Protein AF-A0AAW5VDU6-F1 (afdb_monomer)

Mean predicted aligned error: 5.44 Å

Nearest PDB structures (foldseek):
  7s5y-assembly1_E  TM=1.761E-01  e=1.957E+00  Homo sapiens

pLDDT: mean 89.34, std 12.65, range [35.91, 98.19]

Structure (mmCIF, N/CA/C/O backbone):
data_AF-A0AAW5VDU6-F1
#
_entry.id   AF-A0AAW5VDU6-F1
#
loop_
_atom_site.group_PDB
_atom_site.id
_atom_site.type_symbol
_atom_site.label_atom_id
_atom_site.label_alt_id
_atom_site.label_comp_id
_atom_site.label_asym_id
_atom_site.label_entity_id
_atom_site.label_seq_id
_atom_site.pdbx_PDB_ins_code
_atom_site.Cartn_x
_atom_site.Cartn_y
_atom_site.Cartn_z
_atom_site.occupancy
_atom_site.B_iso_or_equiv
_atom_site.auth_seq_id
_atom_site.auth_comp_id
_atom_site.auth_asym_id
_atom_site.auth_atom_id
_atom_site.pdbx_PDB_model_num
ATOM 1 N N . MET A 1 1 ? 3.571 6.565 -37.825 1.00 37.62 1 MET A N 1
ATOM 2 C CA . MET A 1 1 ? 4.053 7.429 -36.728 1.00 37.62 1 MET A CA 1
ATOM 3 C C . MET A 1 1 ? 4.664 6.517 -35.673 1.00 37.62 1 MET A C 1
ATOM 5 O O . MET A 1 1 ? 3.934 5.788 -35.022 1.00 37.62 1 MET A O 1
ATOM 9 N N . ASN A 1 2 ? 5.994 6.429 -35.622 1.00 35.91 2 ASN A N 1
ATOM 10 C CA . ASN A 1 2 ? 6.711 5.529 -34.711 1.00 35.91 2 ASN A CA 1
ATOM 11 C C . ASN A 1 2 ? 6.828 6.218 -33.340 1.00 35.91 2 ASN A C 1
ATOM 13 O O . ASN A 1 2 ? 7.706 7.056 -33.160 1.00 35.91 2 ASN A O 1
ATOM 17 N N . LEU A 1 3 ? 5.918 5.901 -32.414 1.00 44.50 3 LEU A N 1
ATOM 18 C CA . LEU A 1 3 ? 5.839 6.497 -31.067 1.00 44.50 3 LEU A CA 1
ATOM 19 C C . LEU A 1 3 ? 6.842 5.909 -30.059 1.00 44.50 3 LEU A C 1
ATOM 21 O O . LEU A 1 3 ? 6.933 6.382 -28.934 1.00 44.50 3 LEU A O 1
ATOM 25 N N . PHE A 1 4 ? 7.648 4.924 -30.457 1.00 54.50 4 PHE A N 1
ATOM 26 C CA . PHE A 1 4 ? 8.632 4.287 -29.581 1.00 54.50 4 PHE A CA 1
ATOM 27 C C . PHE A 1 4 ? 10.053 4.702 -29.968 1.00 54.50 4 PHE A C 1
ATOM 29 O O . PHE A 1 4 ? 10.790 3.949 -30.602 1.00 54.50 4 PHE A O 1
ATOM 36 N N . LYS A 1 5 ? 10.446 5.930 -29.616 1.00 44.53 5 LYS A N 1
ATOM 37 C CA . LYS A 1 5 ? 11.846 6.378 -29.703 1.00 44.53 5 LYS A CA 1
ATOM 38 C C . LYS A 1 5 ? 12.232 7.294 -28.541 1.00 44.53 5 LYS A C 1
ATOM 40 O O . LYS A 1 5 ? 12.400 8.493 -28.717 1.00 44.53 5 LYS A O 1
ATOM 45 N N . LYS A 1 6 ? 12.460 6.681 -27.383 1.00 40.75 6 LYS A N 1
ATOM 46 C CA . LYS A 1 6 ? 13.716 6.703 -26.610 1.00 40.75 6 LYS A CA 1
ATOM 47 C C . LYS A 1 6 ? 13.394 6.140 -25.233 1.00 40.75 6 LYS A C 1
ATOM 49 O O . LYS A 1 6 ? 12.491 6.617 -24.565 1.00 40.75 6 LYS A O 1
ATOM 54 N N . LYS A 1 7 ? 14.143 5.120 -24.822 1.00 50.06 7 LYS A N 1
ATOM 55 C CA . LYS A 1 7 ? 14.230 4.713 -23.422 1.00 50.06 7 LYS A CA 1
ATOM 56 C C . LYS A 1 7 ? 14.788 5.932 -22.689 1.00 50.06 7 LYS A C 1
ATOM 58 O O . LYS A 1 7 ? 15.972 6.227 -22.855 1.00 50.06 7 LYS A O 1
ATOM 63 N N . GLU A 1 8 ? 13.934 6.727 -22.050 1.00 50.59 8 GLU A N 1
ATOM 64 C CA . GLU A 1 8 ? 14.399 7.922 -21.360 1.00 50.59 8 GLU A CA 1
ATOM 65 C C . GLU A 1 8 ? 15.227 7.466 -20.156 1.00 50.59 8 GLU A C 1
ATOM 67 O O . GLU A 1 8 ? 14.708 6.746 -19.303 1.00 50.59 8 GLU A O 1
ATOM 72 N N . PRO A 1 9 ? 16.506 7.862 -20.046 1.00 55.97 9 PRO A N 1
ATOM 73 C CA . PRO A 1 9 ? 17.312 7.616 -18.848 1.00 55.97 9 PRO A CA 1
ATOM 74 C C . PRO A 1 9 ? 16.725 8.244 -17.561 1.00 55.97 9 PRO A C 1
ATOM 76 O O . PRO A 1 9 ? 17.310 8.099 -16.492 1.00 55.97 9 PRO A O 1
ATOM 79 N N . ASP A 1 10 ? 15.572 8.911 -17.654 1.00 76.44 10 ASP A N 1
ATOM 80 C CA . ASP A 1 10 ? 14.902 9.660 -16.598 1.00 76.44 10 ASP A CA 1
ATOM 81 C C . ASP A 1 10 ? 13.962 8.803 -15.725 1.00 76.44 10 ASP A C 1
ATOM 83 O O . ASP A 1 10 ? 13.990 8.932 -14.505 1.00 76.44 10 ASP A O 1
ATOM 87 N N . GLU A 1 11 ? 13.198 7.852 -16.279 1.00 83.81 11 GLU A N 1
ATOM 88 C CA . GLU A 1 11 ? 12.205 7.094 -15.485 1.00 83.81 11 GLU A CA 1
ATOM 89 C C . GLU A 1 11 ? 12.845 6.171 -14.443 1.00 83.81 11 GLU A C 1
ATOM 91 O O . GLU A 1 11 ? 12.429 6.141 -13.284 1.00 83.81 11 GLU A O 1
ATOM 96 N N . LEU A 1 12 ? 13.924 5.473 -14.811 1.00 86.06 12 LEU A N 1
ATOM 97 C CA . LEU A 1 12 ? 14.681 4.665 -13.853 1.00 86.06 12 LEU A CA 1
ATOM 98 C C . LEU A 1 12 ? 15.305 5.542 -12.756 1.00 86.06 12 LEU A C 1
ATOM 100 O O . LEU A 1 12 ? 15.352 5.137 -11.594 1.00 86.06 12 LEU A O 1
ATOM 104 N N . ALA A 1 13 ? 15.763 6.749 -13.102 1.00 88.25 13 ALA A N 1
ATOM 105 C CA . ALA A 1 13 ? 16.331 7.688 -12.142 1.00 88.25 13 ALA A CA 1
ATOM 106 C C . ALA A 1 13 ? 15.257 8.248 -11.193 1.00 88.25 13 ALA A C 1
ATOM 108 O O . ALA A 1 13 ? 15.485 8.296 -9.982 1.00 88.25 13 ALA A O 1
ATOM 109 N N . LYS A 1 14 ? 14.077 8.617 -11.710 1.00 89.94 14 LYS A N 1
ATOM 110 C CA . LYS A 1 14 ? 12.906 9.021 -10.914 1.00 89.94 14 LYS A CA 1
ATOM 111 C C . LYS A 1 14 ? 12.475 7.909 -9.967 1.00 89.94 14 LYS A C 1
ATOM 113 O O . LYS A 1 14 ? 12.350 8.151 -8.770 1.00 89.94 14 LYS A O 1
ATOM 118 N N . TYR A 1 15 ? 12.338 6.684 -10.473 1.00 92.00 15 TYR A N 1
ATOM 119 C CA . TYR A 1 15 ? 11.987 5.532 -9.649 1.00 92.00 15 TYR A CA 1
ATOM 120 C C . TYR A 1 15 ? 13.051 5.236 -8.588 1.00 92.00 15 TYR A C 1
ATOM 122 O O . TYR A 1 15 ? 12.728 5.005 -7.430 1.00 92.00 15 TYR A O 1
ATOM 130 N N . SER A 1 16 ? 14.336 5.341 -8.932 1.00 91.12 16 SER A N 1
ATOM 131 C CA . SER A 1 16 ? 15.421 5.163 -7.956 1.00 91.12 16 SER A CA 1
ATOM 132 C C . SER A 1 16 ? 15.380 6.208 -6.837 1.00 91.12 16 SER A C 1
ATOM 134 O O . SER A 1 16 ? 15.684 5.887 -5.691 1.00 91.12 16 SER A O 1
ATOM 136 N N . LYS A 1 17 ? 15.001 7.459 -7.138 1.00 92.94 17 LYS A N 1
ATOM 137 C CA . LYS A 1 17 ? 14.768 8.485 -6.106 1.00 92.94 17 LYS A CA 1
ATOM 138 C C . LYS A 1 17 ? 13.548 8.140 -5.252 1.00 92.94 17 LYS A C 1
ATOM 140 O O . LYS A 1 17 ? 13.610 8.274 -4.036 1.00 92.94 17 LYS A O 1
ATOM 145 N N . TRP A 1 18 ? 12.479 7.658 -5.879 1.00 94.56 18 TRP A N 1
ATOM 146 C CA . TRP A 1 18 ? 11.262 7.242 -5.191 1.00 94.56 18 TRP A CA 1
ATOM 147 C C . TRP A 1 18 ? 11.487 6.087 -4.216 1.00 94.56 18 TRP A C 1
ATOM 149 O O . TRP A 1 18 ? 11.002 6.150 -3.091 1.00 94.56 18 TRP A O 1
ATOM 159 N N . ILE A 1 19 ? 12.283 5.079 -4.593 1.00 93.94 19 ILE A N 1
ATOM 160 C CA . ILE A 1 19 ? 12.652 3.975 -3.693 1.00 93.94 19 ILE A CA 1
ATOM 161 C C . ILE A 1 19 ? 13.268 4.517 -2.400 1.00 93.94 19 ILE A C 1
ATOM 163 O O . ILE A 1 19 ? 12.884 4.070 -1.327 1.00 93.94 19 ILE A O 1
ATOM 167 N N . LYS A 1 20 ? 14.168 5.505 -2.483 1.00 93.12 20 LYS A N 1
ATOM 168 C CA . LYS A 1 20 ? 14.804 6.098 -1.293 1.00 93.12 20 LYS A CA 1
ATOM 169 C C . LYS A 1 20 ? 13.785 6.774 -0.374 1.00 93.12 20 LYS A C 1
ATOM 171 O O . LYS A 1 20 ? 13.842 6.599 0.835 1.00 93.12 20 LYS A O 1
ATOM 176 N N . ILE A 1 21 ? 12.819 7.492 -0.950 1.00 92.69 21 ILE A N 1
ATOM 177 C CA . ILE A 1 21 ? 11.711 8.095 -0.191 1.00 92.69 21 ILE A CA 1
ATOM 178 C C . ILE A 1 21 ? 10.857 6.995 0.458 1.00 92.69 21 ILE A C 1
ATOM 180 O O . ILE A 1 21 ? 10.519 7.076 1.637 1.00 92.69 21 ILE A O 1
ATOM 184 N N . CYS A 1 22 ? 10.551 5.929 -0.286 1.00 93.62 22 CYS A N 1
ATOM 185 C CA . CYS A 1 22 ? 9.803 4.789 0.236 1.00 93.62 22 CYS A CA 1
ATOM 186 C C . CYS A 1 22 ? 10.538 4.099 1.385 1.00 93.62 22 CYS A C 1
ATOM 188 O O . CYS A 1 22 ? 9.892 3.714 2.349 1.00 93.62 22 CYS A O 1
ATOM 190 N N . GLU A 1 23 ? 11.860 3.939 1.320 1.00 91.44 23 GLU A N 1
ATOM 191 C CA . GLU A 1 23 ? 12.646 3.353 2.412 1.00 91.44 23 GLU A CA 1
ATOM 192 C C . GLU A 1 23 ? 12.454 4.141 3.713 1.00 91.44 23 GLU A C 1
ATOM 194 O O . GLU A 1 23 ? 12.207 3.544 4.759 1.00 91.44 23 GLU A O 1
ATOM 199 N N . GLU A 1 24 ? 12.467 5.472 3.654 1.00 89.56 24 GLU A N 1
ATOM 200 C CA . GLU A 1 24 ? 12.194 6.317 4.819 1.00 89.56 24 GLU A CA 1
ATOM 201 C C . GLU A 1 24 ? 10.759 6.148 5.342 1.00 89.56 24 GLU A C 1
ATOM 203 O O . GLU A 1 24 ? 10.555 6.056 6.551 1.00 89.56 24 GLU A O 1
ATOM 208 N N . LEU A 1 25 ? 9.758 6.073 4.459 1.00 88.94 25 LEU A N 1
ATOM 209 C CA . LEU A 1 25 ? 8.345 5.904 4.834 1.00 88.94 25 LEU A CA 1
ATOM 210 C C . LEU A 1 25 ? 8.031 4.506 5.387 1.00 88.94 25 LEU A C 1
ATOM 212 O O . LEU A 1 25 ? 7.242 4.360 6.325 1.00 88.94 25 LEU A O 1
ATOM 216 N N . ILE A 1 26 ? 8.650 3.478 4.811 1.00 89.12 26 ILE A N 1
ATOM 217 C CA . ILE A 1 26 ? 8.442 2.073 5.168 1.00 89.12 26 ILE A CA 1
ATOM 218 C C . ILE A 1 26 ? 9.104 1.750 6.508 1.00 89.12 26 ILE A C 1
ATOM 220 O O . ILE A 1 26 ? 8.553 0.964 7.274 1.00 89.12 26 ILE A O 1
ATOM 224 N N . ASN A 1 27 ? 10.240 2.383 6.811 1.00 88.12 27 ASN A N 1
ATOM 225 C CA . ASN A 1 27 ? 10.963 2.184 8.068 1.00 88.12 27 ASN A CA 1
ATOM 226 C C . ASN A 1 27 ? 10.325 2.895 9.273 1.00 88.12 27 ASN A C 1
ATOM 228 O O . ASN A 1 27 ? 10.719 2.629 10.410 1.00 88.12 27 ASN A O 1
ATOM 232 N N . LYS A 1 28 ? 9.352 3.790 9.059 1.00 88.69 28 LYS A N 1
ATOM 233 C CA . LYS A 1 28 ? 8.555 4.360 10.153 1.00 88.69 28 LYS A CA 1
ATOM 234 C C . LYS A 1 28 ? 7.653 3.291 10.764 1.00 88.69 28 LYS A C 1
ATOM 236 O O . LYS A 1 28 ? 7.197 2.374 10.082 1.00 88.69 28 LYS A O 1
ATOM 241 N N . GLU A 1 29 ? 7.378 3.439 12.056 1.00 90.38 29 GLU A N 1
ATOM 242 C CA . GLU A 1 29 ? 6.448 2.565 12.764 1.00 90.38 29 GLU A CA 1
ATOM 243 C C . GLU A 1 29 ? 5.065 2.586 12.099 1.00 90.38 29 GLU A C 1
ATOM 245 O O . GLU A 1 29 ? 4.519 3.6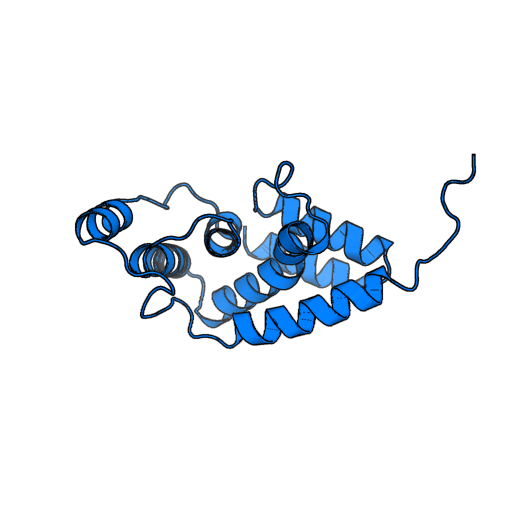51 11.805 1.00 90.38 29 GLU A O 1
ATOM 250 N N . TYR A 1 30 ? 4.517 1.393 11.853 1.00 90.56 30 TYR A N 1
ATOM 251 C CA . TYR A 1 30 ? 3.190 1.212 11.282 1.00 90.56 30 TYR A CA 1
ATOM 252 C C . TYR A 1 30 ? 2.407 0.125 12.045 1.00 90.56 30 TYR A C 1
ATOM 254 O O . TYR A 1 30 ? 2.953 -0.966 12.270 1.00 90.56 30 TYR A O 1
ATOM 262 N N . PRO A 1 31 ? 1.132 0.376 12.395 1.00 92.25 31 PRO A N 1
ATOM 263 C CA . PRO A 1 31 ? 0.441 1.665 12.276 1.00 92.25 31 PRO A CA 1
ATOM 264 C C . PRO A 1 31 ? 1.106 2.737 13.163 1.00 92.25 31 PRO A C 1
ATOM 266 O O . PRO A 1 31 ? 1.752 2.391 14.153 1.00 92.25 31 PRO A O 1
ATOM 269 N N . PRO A 1 32 ? 1.013 4.026 12.798 1.00 90.50 32 PRO A N 1
ATOM 270 C CA . PRO A 1 32 ? 1.673 5.085 13.551 1.00 90.50 32 PRO A CA 1
ATOM 271 C C . PRO A 1 32 ? 1.061 5.220 14.954 1.00 90.50 32 PRO A C 1
ATOM 273 O O . PRO A 1 32 ? -0.153 5.122 15.110 1.00 90.50 32 PRO A O 1
ATOM 276 N N . LEU A 1 33 ? 1.883 5.480 15.978 1.00 89.31 33 LEU A N 1
ATOM 277 C CA . LEU A 1 33 ? 1.399 5.729 17.349 1.00 89.31 33 LEU A CA 1
ATOM 278 C C . LEU A 1 33 ? 0.780 7.123 17.511 1.00 89.31 33 LEU A C 1
ATOM 280 O O . LEU A 1 33 ? -0.106 7.332 18.336 1.00 89.31 33 LEU A O 1
ATOM 284 N N . THR A 1 34 ? 1.251 8.082 16.720 1.00 86.69 34 THR A N 1
ATOM 285 C CA . THR A 1 34 ? 0.759 9.459 16.658 1.00 86.69 34 THR A CA 1
ATOM 286 C C . THR A 1 34 ? 0.700 9.897 15.202 1.00 86.69 34 THR A C 1
ATOM 288 O O . THR A 1 34 ? 1.439 9.381 14.366 1.00 86.69 34 THR A O 1
ATOM 291 N N . SER A 1 35 ? -0.186 10.837 14.877 1.00 82.19 35 SER A N 1
ATOM 292 C CA . SER A 1 35 ? -0.215 11.392 13.521 1.00 82.19 35 SER A CA 1
ATOM 293 C C . SER A 1 35 ? 0.806 12.525 13.369 1.00 82.19 35 SER A C 1
ATOM 295 O O . SER A 1 35 ? 1.182 13.163 14.354 1.00 82.19 35 SER A O 1
ATOM 297 N N . SER A 1 36 ? 1.252 12.770 12.134 1.00 77.88 36 SER A N 1
ATOM 298 C CA . SER A 1 36 ? 2.065 13.937 11.761 1.00 77.88 36 SER A CA 1
ATOM 299 C C . SER A 1 36 ? 1.331 15.257 11.993 1.00 77.88 36 SER A C 1
ATOM 301 O O . SER A 1 36 ? 1.977 16.280 12.222 1.00 77.88 36 SER A O 1
ATOM 303 N N . ILE A 1 37 ? -0.004 15.224 11.967 1.00 82.56 37 ILE A N 1
ATOM 304 C CA . ILE A 1 37 ? -0.882 16.358 12.253 1.00 82.56 37 ILE A CA 1
ATOM 305 C C . ILE A 1 37 ? -1.554 16.198 13.620 1.00 82.56 37 ILE A C 1
ATOM 307 O O . ILE A 1 37 ? -1.930 15.107 14.051 1.00 82.56 37 ILE A O 1
ATOM 311 N N . ASN A 1 38 ? -1.745 17.328 14.301 1.00 87.94 38 ASN A N 1
ATOM 312 C CA . ASN A 1 38 ? -2.550 17.399 15.515 1.00 87.94 38 ASN A CA 1
ATOM 313 C C . ASN A 1 38 ? -4.042 17.419 15.152 1.00 87.94 38 ASN A C 1
ATOM 315 O O . ASN A 1 38 ? -4.529 18.408 14.610 1.00 87.94 38 ASN A O 1
ATOM 319 N N . PHE A 1 39 ? -4.760 16.348 15.492 1.00 91.12 39 PHE A N 1
ATOM 320 C CA . PHE A 1 39 ? -6.210 16.235 15.310 1.00 91.12 39 PHE A CA 1
ATOM 321 C C . PHE A 1 39 ? -6.962 16.636 16.580 1.00 91.12 39 PHE A C 1
ATOM 323 O O . PHE A 1 39 ? -6.518 16.376 17.701 1.00 91.12 39 PHE A O 1
ATOM 330 N N . THR A 1 40 ? -8.133 17.239 16.410 1.00 93.50 40 THR A N 1
ATOM 331 C CA . THR A 1 40 ? -9.062 17.537 17.502 1.00 93.50 40 THR A CA 1
ATOM 332 C C . 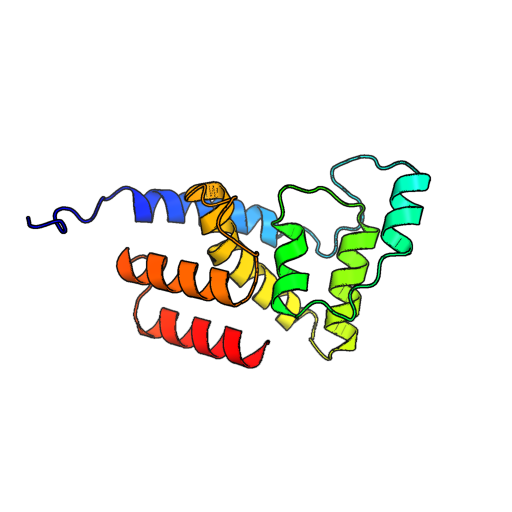THR A 1 40 ? -9.734 16.265 18.029 1.00 93.50 40 THR A C 1
ATOM 334 O O . THR A 1 40 ? -9.869 15.264 17.323 1.00 93.50 40 THR A O 1
ATOM 337 N N . ASN A 1 41 ? -10.250 16.313 19.263 1.00 93.06 41 ASN A N 1
ATOM 338 C CA . ASN A 1 41 ? -10.999 15.188 19.843 1.00 93.06 41 ASN A CA 1
ATOM 339 C C . ASN A 1 41 ? -12.213 14.777 18.991 1.00 93.06 41 ASN A C 1
ATOM 341 O O . ASN A 1 41 ? -12.533 13.595 18.925 1.00 93.06 41 ASN A O 1
ATOM 345 N N . LEU A 1 42 ? -12.866 15.733 18.317 1.00 93.31 42 LEU A N 1
ATOM 346 C CA . LEU A 1 42 ? -14.006 15.458 17.436 1.00 93.31 42 LEU A CA 1
ATOM 347 C C . LEU A 1 42 ? -13.592 14.673 16.182 1.00 93.31 42 LEU A C 1
ATOM 349 O O . LEU A 1 42 ? -14.319 13.781 15.751 1.00 93.31 42 LEU A O 1
ATOM 353 N N . GLU A 1 43 ? -12.426 14.968 15.604 1.00 92.38 43 GLU A N 1
ATOM 354 C CA . GLU A 1 43 ? -11.895 14.240 14.441 1.00 92.38 43 GLU A CA 1
ATOM 355 C C . GLU A 1 43 ? -11.450 12.827 14.816 1.00 92.38 43 GLU A C 1
ATOM 357 O O . GLU A 1 43 ? -11.767 11.871 14.110 1.00 92.38 43 GLU A O 1
ATOM 362 N N . ILE A 1 44 ? -10.797 12.682 15.971 1.00 93.06 44 ILE A N 1
ATOM 363 C CA . ILE A 1 44 ? -10.440 11.378 16.540 1.00 93.06 44 ILE A CA 1
ATOM 364 C C . ILE A 1 44 ? -11.708 10.543 16.782 1.00 93.06 44 ILE A C 1
ATOM 366 O O . ILE A 1 44 ? -11.769 9.369 16.410 1.00 93.06 44 ILE A O 1
ATOM 370 N N . GLU A 1 45 ? -12.754 11.148 17.355 1.00 93.50 45 GLU A N 1
ATOM 371 C CA . GLU A 1 45 ? -14.038 10.479 17.570 1.00 93.50 45 GLU A CA 1
ATOM 372 C C . GLU A 1 45 ? -14.694 10.074 16.240 1.00 93.50 45 GLU A C 1
ATOM 374 O O . GLU A 1 45 ? -15.167 8.942 16.111 1.00 93.50 45 GLU A O 1
ATOM 379 N N . ARG A 1 46 ? -14.687 10.950 15.228 1.00 93.44 46 ARG A N 1
ATOM 380 C CA . ARG A 1 46 ? -15.173 10.634 13.877 1.00 93.44 46 ARG A CA 1
ATOM 381 C C . ARG A 1 46 ? -14.449 9.417 13.297 1.00 93.44 46 ARG A C 1
ATOM 383 O O . ARG A 1 46 ? -15.111 8.455 12.906 1.00 93.44 46 ARG A O 1
ATOM 390 N N . ASP A 1 47 ? -13.118 9.426 13.278 1.00 93.94 47 ASP A N 1
ATOM 391 C CA . ASP A 1 47 ? -12.307 8.342 12.706 1.00 93.94 47 ASP A CA 1
ATOM 392 C C . ASP A 1 47 ? -12.529 7.014 13.462 1.00 93.94 47 ASP A C 1
ATOM 394 O O . ASP A 1 47 ? -12.651 5.932 12.868 1.00 93.94 47 ASP A O 1
ATOM 398 N N . SER A 1 48 ? -12.704 7.082 14.788 1.00 92.25 48 SER A N 1
ATOM 399 C CA . SER A 1 48 ? -13.017 5.917 15.626 1.00 92.25 48 SER A CA 1
ATOM 400 C C . SER A 1 48 ? -14.359 5.250 15.291 1.00 92.25 48 SER A C 1
ATOM 402 O O . SER A 1 48 ? -14.509 4.051 15.533 1.00 92.25 48 SER A O 1
ATOM 404 N N . LYS A 1 49 ? -15.296 5.958 14.646 1.00 94.12 49 LYS A N 1
ATOM 405 C CA . LYS A 1 49 ? -16.618 5.436 14.247 1.00 94.12 49 LYS A CA 1
ATOM 406 C C . LYS A 1 49 ? -16.668 4.856 12.830 1.00 94.12 49 LYS A C 1
ATOM 408 O O . LYS A 1 49 ? -17.640 4.185 12.492 1.00 94.12 49 LYS A O 1
ATOM 413 N N . LEU A 1 50 ? -15.644 5.081 12.004 1.00 93.81 50 LEU A N 1
ATOM 414 C CA . LEU A 1 50 ? -15.607 4.573 10.625 1.00 93.81 50 LEU A CA 1
ATOM 415 C C . LEU A 1 50 ? -15.634 3.038 10.563 1.00 93.81 50 LEU A C 1
ATOM 417 O O . LEU A 1 50 ? -15.152 2.360 11.466 1.00 93.81 50 LEU A O 1
ATOM 421 N N . ASN A 1 51 ? -16.186 2.469 9.498 1.00 93.44 51 ASN A N 1
ATOM 422 C CA . ASN A 1 51 ? -16.263 1.020 9.331 1.00 93.44 51 ASN A CA 1
ATOM 423 C C . ASN A 1 51 ? -15.600 0.607 8.019 1.00 93.44 51 ASN A C 1
ATOM 425 O O . ASN A 1 51 ? -16.051 1.005 6.947 1.00 93.44 51 ASN A O 1
ATOM 429 N N . PHE A 1 52 ? -14.573 -0.235 8.123 1.00 95.19 52 PHE A N 1
ATOM 430 C CA . PHE A 1 52 ? -13.760 -0.670 6.992 1.00 95.19 52 PHE A CA 1
ATOM 431 C C . PHE A 1 52 ? -14.045 -2.102 6.516 1.00 95.19 52 PHE A C 1
ATOM 433 O O . PHE A 1 52 ? -13.415 -2.575 5.574 1.00 95.19 52 PHE A O 1
ATOM 440 N N . SER A 1 53 ? -15.044 -2.777 7.093 1.00 93.69 53 SER A N 1
ATOM 441 C CA . SER A 1 53 ? -15.424 -4.159 6.735 1.00 93.69 53 SER A CA 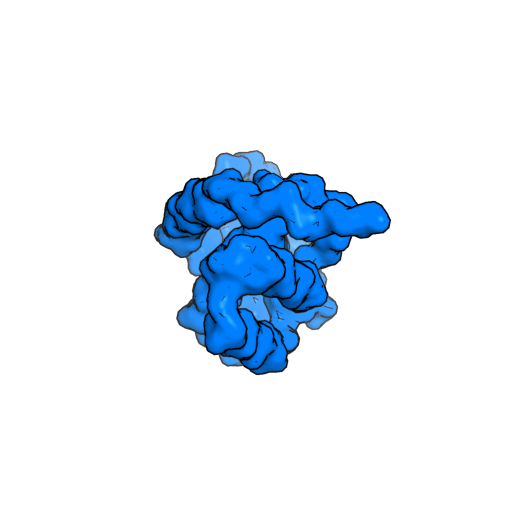1
ATOM 442 C C . SER A 1 53 ? -15.767 -4.364 5.254 1.00 93.69 53 SER A C 1
ATOM 444 O O . SER A 1 53 ? -15.695 -5.482 4.754 1.00 93.69 53 SER A O 1
ATOM 446 N N . LYS A 1 54 ? -16.140 -3.296 4.539 1.00 94.06 54 LYS A N 1
ATOM 447 C CA . LYS A 1 54 ? -16.473 -3.341 3.106 1.00 94.06 54 LYS A CA 1
ATOM 448 C C . LYS A 1 54 ? -15.286 -3.069 2.180 1.00 94.06 54 LYS A C 1
ATOM 450 O O . LYS A 1 54 ? -15.402 -3.343 0.989 1.00 94.06 54 LYS A O 1
ATOM 455 N N . LEU A 1 55 ? -14.188 -2.513 2.691 1.00 94.81 55 LEU A N 1
ATOM 456 C CA . LEU A 1 55 ? -12.996 -2.242 1.887 1.00 94.81 55 LEU A CA 1
ATOM 457 C C . LEU A 1 55 ? -12.255 -3.547 1.613 1.00 94.81 55 LEU A C 1
ATOM 459 O O . LEU A 1 55 ? -12.182 -4.408 2.487 1.00 94.81 55 LEU A O 1
ATOM 463 N N . LYS A 1 56 ? -11.688 -3.705 0.419 1.00 95.75 56 LYS A N 1
ATOM 464 C CA . LYS A 1 56 ? -10.810 -4.839 0.089 1.00 95.75 56 LYS A CA 1
ATOM 465 C C . LYS A 1 56 ? -9.453 -4.698 0.774 1.00 95.75 56 LYS A C 1
ATOM 467 O O . LYS A 1 56 ? -9.083 -3.612 1.211 1.00 95.75 56 LYS A O 1
ATOM 472 N N . ASN A 1 57 ? -8.683 -5.782 0.828 1.00 97.38 57 ASN A N 1
ATOM 473 C CA . ASN A 1 57 ? -7.387 -5.780 1.511 1.00 97.38 57 ASN A CA 1
ATOM 474 C C . ASN A 1 57 ? -6.416 -4.752 0.917 1.00 97.38 57 ASN A C 1
ATOM 476 O O . ASN A 1 57 ? -5.792 -3.995 1.655 1.00 97.38 57 ASN A O 1
ATOM 480 N N . TRP A 1 58 ? -6.339 -4.668 -0.412 1.00 96.62 58 TRP A N 1
ATOM 481 C CA . TRP A 1 58 ? -5.483 -3.685 -1.078 1.00 96.62 58 TRP A CA 1
ATOM 482 C C . TRP A 1 58 ? -5.962 -2.243 -0.907 1.00 96.62 58 TRP A C 1
ATOM 484 O O . TRP A 1 58 ? -5.122 -1.362 -0.786 1.00 96.62 58 TRP A O 1
ATOM 494 N N . GLN A 1 59 ? -7.272 -2.005 -0.798 1.00 95.62 59 GLN A N 1
ATOM 495 C CA . GLN A 1 59 ? -7.793 -0.668 -0.492 1.00 95.62 59 GLN A CA 1
ATOM 496 C C . GLN A 1 59 ? -7.355 -0.229 0.908 1.00 95.62 59 GLN A C 1
ATOM 498 O O . GLN A 1 59 ? -6.779 0.839 1.051 1.00 95.62 59 GLN A O 1
ATOM 503 N N . LEU A 1 60 ? -7.505 -1.102 1.915 1.00 96.25 60 LEU A N 1
ATOM 504 C CA . LEU A 1 60 ? -7.050 -0.833 3.290 1.00 96.25 60 LEU A CA 1
ATOM 505 C C . LEU A 1 60 ? -5.567 -0.463 3.363 1.00 96.25 60 LEU A C 1
ATOM 507 O O . LEU A 1 60 ? -5.185 0.401 4.147 1.00 96.25 60 LEU A O 1
ATOM 511 N N 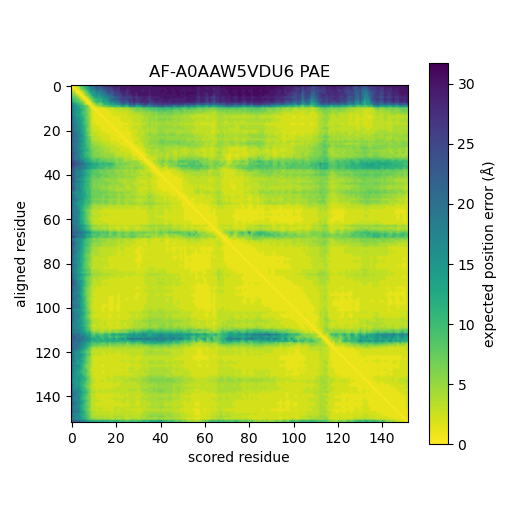. ILE A 1 61 ? -4.731 -1.137 2.572 1.00 96.19 61 ILE A N 1
ATOM 512 C CA . ILE A 1 61 ? -3.298 -0.844 2.504 1.00 96.19 61 ILE A CA 1
ATOM 513 C C . ILE A 1 61 ? -3.041 0.527 1.881 1.00 96.19 61 ILE A C 1
ATOM 515 O O . ILE A 1 61 ? -2.155 1.239 2.344 1.00 96.19 61 ILE A O 1
ATOM 519 N N . CYS A 1 62 ? -3.786 0.904 0.844 1.00 94.62 62 CYS A N 1
ATOM 520 C CA . CYS A 1 62 ? -3.541 2.154 0.135 1.00 94.62 62 CYS A CA 1
ATOM 521 C C . CYS A 1 62 ? -4.134 3.387 0.829 1.00 94.62 62 CYS A C 1
ATOM 523 O O . CYS A 1 62 ? -3.820 4.501 0.421 1.00 94.62 62 CYS A O 1
ATOM 525 N N . GLU A 1 63 ? -4.914 3.222 1.901 1.00 92.94 63 GLU A N 1
ATOM 526 C CA . GLU A 1 63 ? -5.452 4.343 2.685 1.00 92.94 63 GLU A CA 1
ATOM 527 C C . GLU A 1 63 ? -4.370 5.312 3.190 1.00 92.94 63 GLU A C 1
ATOM 529 O O . GLU A 1 63 ? -4.618 6.504 3.327 1.00 92.94 63 GLU A O 1
ATOM 534 N N . GLU A 1 64 ? -3.150 4.836 3.456 1.00 89.00 64 GLU A N 1
ATOM 535 C CA . GLU A 1 64 ? -2.039 5.716 3.858 1.00 89.00 64 GLU A CA 1
ATOM 536 C C . GLU A 1 64 ? -1.365 6.465 2.693 1.00 89.00 64 GLU A C 1
ATOM 538 O O . GLU A 1 64 ? -0.502 7.305 2.932 1.00 89.00 64 GLU A O 1
ATOM 543 N N . ILE A 1 65 ? -1.704 6.123 1.447 1.00 90.56 65 ILE A N 1
ATOM 544 C CA . ILE A 1 65 ? -1.150 6.703 0.210 1.00 90.56 65 ILE A CA 1
ATOM 545 C C . ILE A 1 65 ? -2.079 7.800 -0.332 1.00 90.56 65 ILE A C 1
ATOM 547 O O . ILE A 1 65 ? -1.674 8.603 -1.175 1.00 90.56 65 ILE A O 1
ATOM 551 N N . LEU A 1 66 ? -3.329 7.836 0.139 1.00 86.12 66 LEU A N 1
ATOM 552 C CA . LEU A 1 66 ? -4.275 8.898 -0.172 1.00 86.12 66 LEU A CA 1
ATOM 553 C C . LEU A 1 66 ? -3.727 10.255 0.289 1.00 86.12 66 LEU A C 1
ATOM 555 O O . LEU A 1 66 ? -3.145 10.365 1.366 1.00 86.12 66 LEU A O 1
ATOM 559 N N . ASP A 1 67 ? -4.008 11.315 -0.476 1.00 75.06 67 ASP A N 1
ATOM 560 C CA . ASP A 1 67 ? -3.697 12.710 -0.102 1.00 75.06 67 ASP A CA 1
ATOM 561 C C . ASP A 1 67 ? -4.652 13.251 0.980 1.00 75.06 67 ASP A C 1
ATOM 563 O O . ASP A 1 67 ? -5.073 14.405 0.975 1.00 75.06 67 ASP A O 1
ATOM 567 N N . THR A 1 68 ? -5.101 12.370 1.875 1.00 80.06 68 THR A N 1
ATOM 568 C CA . THR A 1 68 ? -6.037 12.691 2.950 1.00 80.06 68 THR A CA 1
ATOM 569 C C . THR A 1 68 ? -5.427 12.237 4.259 1.00 80.06 68 THR A C 1
ATOM 571 O O . THR A 1 68 ? -5.183 11.051 4.478 1.00 80.06 68 THR A O 1
ATOM 574 N N . GLU A 1 69 ? -5.161 13.196 5.142 1.00 84.62 69 GLU A N 1
ATOM 575 C CA . GLU A 1 69 ? -4.599 12.887 6.448 1.00 84.62 69 GLU A CA 1
ATOM 576 C C . GLU A 1 69 ? -5.694 12.479 7.433 1.00 84.62 69 GLU A C 1
ATOM 578 O O . GLU A 1 69 ? -6.692 13.181 7.629 1.00 84.62 69 GLU A O 1
ATOM 583 N N . HIS A 1 70 ? -5.467 11.351 8.099 1.00 90.81 70 HIS A N 1
ATOM 584 C CA . HIS A 1 70 ? -6.323 10.855 9.164 1.00 90.81 70 HIS A CA 1
ATOM 585 C C . HIS A 1 70 ? -5.567 10.737 10.491 1.00 90.81 70 HIS A C 1
ATOM 587 O O . HIS A 1 70 ? -4.332 10.745 10.562 1.00 90.81 70 HIS A O 1
ATOM 593 N N . SER A 1 71 ? -6.320 10.620 11.584 1.00 93.81 71 SER A N 1
ATOM 594 C CA . SER A 1 71 ? -5.726 10.350 12.888 1.00 93.81 71 SER A CA 1
ATOM 595 C C . SER A 1 71 ? -5.085 8.957 12.917 1.00 93.81 71 SER A C 1
ATOM 597 O O . SER A 1 71 ? -5.480 8.044 12.195 1.00 93.81 71 SER A O 1
ATOM 599 N N . HIS A 1 72 ? -4.128 8.750 13.821 1.00 92.50 72 HIS A N 1
ATOM 600 C CA . HIS A 1 72 ? -3.490 7.444 14.021 1.00 92.50 72 HIS A CA 1
ATOM 601 C C . HIS A 1 72 ? -4.497 6.298 14.278 1.00 92.50 72 HIS A C 1
ATOM 603 O O . HIS A 1 72 ? -4.260 5.163 13.864 1.00 92.50 72 HIS A O 1
ATOM 609 N N . ILE A 1 73 ? -5.660 6.592 14.880 1.00 94.62 73 ILE A N 1
ATOM 610 C CA . ILE A 1 73 ? -6.748 5.622 15.096 1.00 94.62 73 ILE A CA 1
ATOM 611 C C . ILE A 1 73 ? -7.289 5.072 13.771 1.00 94.62 73 ILE A C 1
ATOM 613 O O . ILE A 1 73 ? -7.617 3.888 13.687 1.00 94.62 73 ILE A O 1
ATOM 617 N N . TYR A 1 74 ? -7.373 5.902 12.733 1.00 95.62 74 TYR A N 1
ATOM 618 C CA . TYR A 1 74 ? -7.824 5.486 11.407 1.00 95.62 74 TYR A CA 1
ATOM 619 C C . TYR A 1 74 ? -6.925 4.386 10.836 1.00 95.62 74 TYR A C 1
ATOM 621 O O . TYR A 1 74 ? -7.394 3.299 10.489 1.00 95.62 74 TYR A O 1
ATOM 629 N N . TYR A 1 75 ? -5.614 4.638 10.812 1.00 94.94 75 TYR A N 1
ATOM 630 C CA . TYR A 1 75 ? -4.628 3.691 10.293 1.00 94.94 75 TYR A CA 1
ATOM 631 C C . TYR A 1 75 ? -4.524 2.442 11.174 1.00 94.94 75 TYR A C 1
ATOM 633 O O . TYR A 1 75 ? -4.439 1.329 10.657 1.00 94.94 75 TYR A O 1
ATOM 641 N N . GLN A 1 76 ? -4.641 2.591 12.500 1.00 95.88 76 GLN A N 1
ATOM 642 C CA . GLN A 1 76 ? -4.736 1.454 13.419 1.00 95.88 76 GLN A CA 1
ATOM 643 C C . GLN A 1 76 ? -5.938 0.560 13.097 1.00 95.88 76 GLN A C 1
ATOM 645 O O . GLN A 1 76 ? -5.843 -0.663 13.180 1.00 95.88 76 GLN A O 1
ATOM 650 N N . LYS A 1 77 ? -7.077 1.140 12.712 1.00 96.44 77 LYS A N 1
ATOM 651 C CA . LYS A 1 77 ? -8.268 0.375 12.330 1.00 96.44 77 LYS A CA 1
ATOM 652 C C . LYS A 1 77 ? -8.110 -0.322 10.982 1.00 96.44 77 LYS A C 1
ATOM 654 O O . LYS A 1 77 ? -8.553 -1.461 10.873 1.00 96.44 77 LYS A O 1
ATOM 659 N N . CYS A 1 78 ? -7.447 0.300 10.006 1.00 96.69 78 CYS A N 1
ATOM 660 C CA . CYS A 1 78 ? -7.080 -0.372 8.754 1.00 96.69 78 CYS A CA 1
ATOM 661 C C . CYS A 1 78 ? -6.194 -1.595 9.034 1.00 96.69 78 CYS A C 1
ATOM 663 O O . CYS A 1 78 ? -6.479 -2.700 8.573 1.00 96.69 78 CYS A O 1
ATOM 665 N N . PHE A 1 79 ? -5.175 -1.416 9.880 1.00 97.25 79 PHE A N 1
ATOM 666 C CA . PHE A 1 79 ? -4.280 -2.487 10.309 1.00 97.25 79 PHE A CA 1
ATOM 667 C C . PHE A 1 79 ? -5.023 -3.613 11.045 1.00 97.25 79 PHE A C 1
ATOM 669 O O . PHE A 1 79 ? -4.865 -4.785 10.712 1.00 97.25 79 PHE A O 1
ATOM 676 N N . ASN A 1 80 ? -5.882 -3.270 12.009 1.00 97.25 80 ASN A N 1
ATOM 677 C CA . ASN A 1 80 ? -6.662 -4.249 12.768 1.00 97.25 80 ASN A CA 1
ATOM 678 C C . ASN A 1 80 ? -7.641 -5.025 11.881 1.00 97.25 80 ASN A C 1
ATOM 680 O O . ASN A 1 80 ? -7.819 -6.221 12.080 1.00 97.25 80 ASN A O 1
ATOM 684 N N . GLU A 1 81 ? -8.261 -4.373 10.898 1.00 98.19 81 GLU A N 1
ATOM 685 C CA . GLU A 1 81 ? -9.145 -5.042 9.944 1.00 98.19 81 GLU A CA 1
ATOM 686 C C . GLU A 1 81 ? -8.383 -6.086 9.111 1.00 98.19 81 GLU A C 1
ATOM 688 O O . GLU A 1 81 ? -8.872 -7.198 8.923 1.00 98.19 81 GLU A O 1
ATOM 693 N N . LEU A 1 82 ? -7.151 -5.789 8.684 1.00 98.12 82 LEU A N 1
ATOM 694 C CA . LEU A 1 82 ? -6.294 -6.761 7.995 1.00 98.12 82 LEU A CA 1
ATOM 695 C C . LEU A 1 82 ? -5.900 -7.936 8.904 1.00 98.12 82 LEU A C 1
ATOM 697 O O . LEU A 1 82 ? -5.957 -9.088 8.467 1.00 98.12 82 LE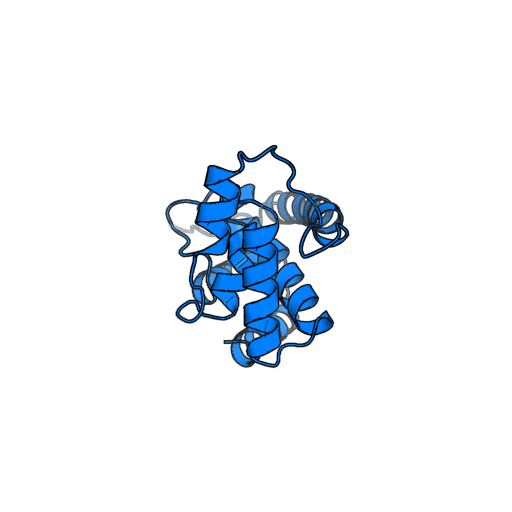U A O 1
ATOM 701 N N . LEU A 1 83 ? -5.566 -7.669 10.173 1.00 98.00 83 LEU A N 1
ATOM 702 C CA . LEU A 1 83 ? -5.312 -8.724 11.163 1.00 98.00 83 LEU A CA 1
ATOM 703 C C . LEU A 1 83 ? -6.543 -9.620 11.363 1.00 98.00 83 LEU A C 1
ATOM 705 O O . LEU A 1 83 ? -6.425 -10.844 11.366 1.00 98.00 83 LEU A O 1
ATOM 709 N N . ASN A 1 84 ? -7.735 -9.026 11.472 1.00 97.56 84 ASN A N 1
ATOM 710 C CA . ASN A 1 84 ? -8.999 -9.755 11.622 1.00 97.56 84 ASN A CA 1
ATOM 711 C C . ASN A 1 84 ? -9.301 -10.657 10.416 1.00 97.56 84 ASN A C 1
ATOM 713 O O . ASN A 1 84 ? -9.955 -11.688 10.561 1.00 97.56 84 ASN A O 1
ATOM 717 N N . ARG A 1 85 ? -8.795 -10.299 9.231 1.00 97.31 85 ARG A N 1
ATOM 718 C CA . ARG A 1 85 ? -8.879 -11.103 8.000 1.00 97.31 85 ARG A CA 1
ATOM 719 C C . ARG A 1 85 ? -7.788 -12.169 7.889 1.00 97.31 85 ARG A C 1
ATOM 721 O O . ARG A 1 85 ? -7.661 -12.811 6.849 1.00 97.31 85 ARG A O 1
ATOM 728 N N . GLY A 1 86 ? -7.005 -12.364 8.948 1.00 97.25 86 GLY A N 1
ATOM 729 C CA . GLY A 1 86 ? -5.981 -13.398 9.036 1.00 97.25 86 GLY A CA 1
ATOM 730 C C . GLY A 1 86 ? -4.644 -13.019 8.406 1.00 97.25 86 GLY A C 1
ATOM 731 O O . GLY A 1 86 ? -3.805 -13.900 8.242 1.00 97.25 86 GLY A O 1
ATOM 732 N N . LYS A 1 87 ? -4.420 -11.744 8.055 1.00 97.88 87 LYS A N 1
ATOM 733 C CA . LYS A 1 87 ? -3.096 -11.289 7.614 1.00 97.88 87 LYS A CA 1
ATOM 734 C C . LYS A 1 87 ? -2.176 -11.164 8.820 1.00 97.88 87 LYS A C 1
ATOM 736 O O . LYS A 1 87 ? -2.541 -10.582 9.837 1.00 97.88 87 LYS A O 1
ATOM 741 N N . SER A 1 88 ? -0.969 -11.693 8.709 1.00 97.62 88 SER A N 1
ATOM 742 C CA . SER A 1 88 ? 0.087 -11.472 9.691 1.00 97.62 88 SER A CA 1
ATOM 743 C C . SER A 1 88 ? 0.654 -10.053 9.580 1.00 97.62 88 SER A C 1
ATOM 745 O O . SER A 1 88 ? 0.554 -9.396 8.542 1.00 97.62 88 SER A O 1
ATOM 747 N N . LYS A 1 89 ? 1.310 -9.580 10.646 1.00 96.88 89 LYS A N 1
ATOM 748 C CA . LYS A 1 89 ? 2.002 -8.282 10.635 1.00 96.88 89 LYS A CA 1
ATOM 749 C C . LYS A 1 89 ? 3.024 -8.194 9.496 1.00 96.88 89 LYS A C 1
ATOM 751 O O . LYS A 1 89 ? 3.074 -7.178 8.810 1.00 96.88 89 LYS A O 1
ATOM 756 N N . ASP A 1 90 ? 3.794 -9.255 9.272 1.00 96.56 90 ASP A N 1
ATOM 757 C CA . ASP A 1 90 ? 4.825 -9.281 8.231 1.00 96.56 90 ASP A CA 1
ATOM 758 C C . A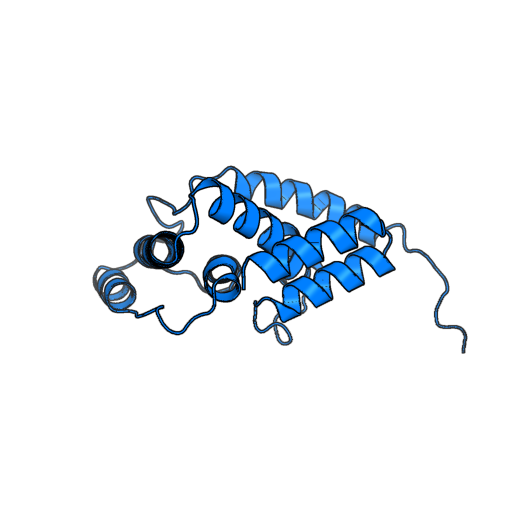SP A 1 90 ? 4.220 -9.218 6.822 1.00 96.56 90 ASP A C 1
ATOM 760 O O . ASP A 1 90 ? 4.737 -8.504 5.959 1.00 96.56 90 ASP A O 1
ATOM 764 N N . GLU A 1 91 ? 3.091 -9.897 6.589 1.00 97.50 91 GLU A N 1
ATOM 765 C CA . GLU A 1 91 ? 2.349 -9.787 5.329 1.00 97.50 91 GLU A CA 1
ATOM 766 C C . GLU A 1 91 ? 1.831 -8.369 5.113 1.00 97.50 91 GLU A C 1
ATOM 768 O O . GLU A 1 91 ? 2.034 -7.818 4.035 1.00 97.50 91 GLU A O 1
ATOM 773 N N . ILE A 1 92 ? 1.235 -7.749 6.136 1.00 97.62 92 ILE A N 1
ATOM 774 C CA . ILE A 1 92 ? 0.736 -6.372 6.045 1.00 97.62 92 ILE A CA 1
ATOM 775 C C . ILE A 1 92 ? 1.876 -5.414 5.691 1.00 97.62 92 ILE A C 1
ATOM 777 O O . ILE A 1 92 ? 1.737 -4.617 4.768 1.00 97.62 92 ILE A O 1
ATOM 781 N N . LEU A 1 93 ? 3.032 -5.521 6.353 1.00 96.12 93 LEU A N 1
ATOM 782 C CA . LEU A 1 93 ? 4.198 -4.683 6.052 1.00 96.12 93 LEU A CA 1
ATOM 783 C C . LEU A 1 93 ? 4.750 -4.931 4.640 1.00 96.12 93 LEU A C 1
ATOM 785 O O . LEU A 1 93 ? 5.191 -3.995 3.968 1.00 96.12 93 LEU A O 1
ATOM 789 N N . LYS A 1 94 ? 4.698 -6.173 4.147 1.00 96.69 94 LYS A N 1
ATOM 790 C CA . LYS A 1 94 ? 5.087 -6.495 2.769 1.00 96.69 94 LYS A CA 1
ATOM 791 C C . LYS A 1 94 ? 4.099 -5.927 1.748 1.00 96.69 94 LYS A C 1
ATOM 793 O O . LYS A 1 94 ? 4.537 -5.353 0.751 1.00 96.69 94 LYS A O 1
ATOM 798 N N . MET A 1 95 ? 2.794 -6.038 1.998 1.00 97.56 95 MET A N 1
ATOM 799 C CA . MET A 1 95 ? 1.750 -5.423 1.172 1.00 97.56 95 MET A CA 1
ATOM 800 C C . MET A 1 95 ? 1.929 -3.904 1.126 1.00 97.56 95 MET A C 1
ATOM 802 O O . MET A 1 95 ? 1.982 -3.322 0.046 1.00 97.56 95 MET A O 1
ATOM 806 N N . ARG A 1 96 ? 2.135 -3.286 2.293 1.00 96.12 96 ARG A N 1
ATOM 807 C CA . ARG A 1 96 ? 2.439 -1.862 2.464 1.00 96.12 96 ARG A CA 1
ATOM 808 C C . ARG A 1 96 ? 3.616 -1.417 1.597 1.00 96.12 96 ARG A C 1
ATOM 810 O O . ARG A 1 96 ? 3.512 -0.468 0.825 1.00 96.12 96 ARG A O 1
ATOM 817 N N . LYS A 1 97 ? 4.731 -2.152 1.668 1.00 96.50 97 LYS A N 1
ATOM 818 C CA . LYS A 1 97 ? 5.919 -1.898 0.841 1.00 96.50 97 LYS A CA 1
ATOM 819 C C . LYS A 1 97 ? 5.604 -1.956 -0.653 1.00 96.50 97 LYS A C 1
ATOM 821 O O . LYS A 1 97 ? 6.069 -1.098 -1.398 1.00 96.50 97 LYS A O 1
ATOM 826 N N . ILE A 1 98 ? 4.837 -2.952 -1.096 1.00 96.69 98 ILE A N 1
ATOM 827 C CA . ILE A 1 98 ? 4.446 -3.076 -2.506 1.00 96.69 98 ILE A CA 1
ATOM 828 C C . ILE A 1 98 ? 3.602 -1.876 -2.928 1.00 96.69 98 ILE A C 1
ATOM 830 O O . ILE A 1 98 ? 3.901 -1.284 -3.960 1.00 96.69 98 ILE A O 1
ATOM 834 N N . ALA A 1 99 ? 2.611 -1.478 -2.130 1.00 95.81 99 ALA A N 1
ATOM 835 C CA . ALA A 1 99 ? 1.735 -0.355 -2.451 1.00 95.81 99 ALA A CA 1
ATOM 836 C C . ALA A 1 99 ? 2.516 0.963 -2.616 1.00 95.81 99 ALA A C 1
ATOM 838 O O . ALA A 1 99 ? 2.385 1.619 -3.649 1.00 95.81 99 ALA A O 1
ATOM 839 N N . TRP A 1 100 ? 3.423 1.301 -1.691 1.00 95.44 100 TRP A N 1
ATOM 840 C CA . TRP A 1 100 ? 4.287 2.487 -1.833 1.00 95.44 100 TRP A CA 1
ATOM 841 C C . TRP A 1 100 ? 5.158 2.446 -3.090 1.00 95.44 100 TRP A C 1
ATOM 843 O O . TRP A 1 100 ? 5.260 3.433 -3.819 1.00 95.44 100 TRP A O 1
ATOM 853 N N . LEU A 1 101 ? 5.758 1.292 -3.386 1.00 95.81 101 LEU A N 1
ATOM 854 C CA . LEU A 1 101 ? 6.606 1.123 -4.566 1.00 95.81 101 LEU A CA 1
ATOM 855 C C . LEU A 1 101 ? 5.818 1.113 -5.884 1.00 95.81 101 LEU A C 1
ATOM 857 O O . LEU A 1 101 ? 6.421 1.266 -6.940 1.00 95.81 101 LEU A O 1
ATOM 861 N N . THR A 1 102 ? 4.496 0.947 -5.852 1.00 94.88 102 THR A N 1
ATOM 862 C CA . THR A 1 102 ? 3.648 0.815 -7.046 1.00 94.88 102 THR A CA 1
ATOM 863 C C . THR A 1 102 ? 2.670 1.977 -7.167 1.00 94.88 102 THR A C 1
ATOM 865 O O . THR A 1 102 ? 2.970 2.954 -7.847 1.00 94.88 102 THR A O 1
ATOM 868 N N . VAL A 1 103 ? 1.520 1.922 -6.501 1.00 93.06 103 VAL A N 1
ATOM 869 C CA . VAL A 1 103 ? 0.523 2.998 -6.552 1.00 93.06 103 VAL A CA 1
ATOM 870 C C . VAL A 1 103 ? 1.028 4.284 -5.924 1.00 93.06 103 VAL A C 1
ATOM 872 O O . VAL A 1 103 ? 0.733 5.344 -6.454 1.00 93.06 103 VAL A O 1
ATOM 875 N N . GLY A 1 104 ? 1.881 4.222 -4.899 1.00 92.88 104 GLY A N 1
ATOM 876 C CA . GLY A 1 104 ? 2.572 5.412 -4.400 1.00 92.88 104 GLY A CA 1
ATOM 877 C C . GLY A 1 104 ? 3.436 6.068 -5.483 1.00 92.88 104 GLY A C 1
ATOM 878 O O . GLY A 1 104 ? 3.421 7.285 -5.639 1.00 92.88 104 GLY A O 1
ATOM 879 N N . TRP A 1 105 ? 4.119 5.276 -6.314 1.00 93.00 105 TRP A N 1
ATOM 880 C CA . TRP A 1 105 ? 4.853 5.807 -7.465 1.00 93.00 105 TRP A CA 1
ATOM 881 C C . TRP A 1 105 ? 3.916 6.421 -8.517 1.00 93.00 105 TRP A C 1
ATOM 883 O O . TRP A 1 105 ? 4.196 7.515 -9.014 1.00 93.00 105 TRP A O 1
ATOM 893 N N . LEU A 1 106 ? 2.792 5.765 -8.835 1.00 90.19 106 LEU A N 1
ATOM 894 C CA . LEU A 1 106 ? 1.793 6.333 -9.751 1.00 90.19 106 LEU A CA 1
ATOM 895 C C . LEU A 1 106 ? 1.261 7.677 -9.256 1.00 90.19 106 LEU A C 1
ATOM 897 O O . LEU A 1 106 ? 1.130 8.620 -10.036 1.00 90.19 106 LEU A O 1
ATOM 901 N N . ASN A 1 107 ? 0.989 7.752 -7.957 1.00 88.31 107 ASN A N 1
ATOM 902 C CA . ASN A 1 107 ? 0.426 8.923 -7.322 1.00 88.31 107 ASN A CA 1
ATOM 903 C C . ASN A 1 107 ? 1.454 10.059 -7.302 1.00 88.31 107 ASN A C 1
ATOM 905 O O . ASN A 1 107 ? 1.326 11.050 -8.012 1.00 88.31 107 ASN A O 1
ATOM 909 N N . TYR A 1 108 ? 2.558 9.872 -6.582 1.00 88.31 108 TYR A N 1
ATOM 910 C CA . TYR A 1 108 ? 3.481 10.956 -6.248 1.00 88.31 108 TYR A CA 1
ATOM 911 C C . TYR A 1 108 ? 4.513 11.273 -7.333 1.00 88.31 108 TYR A C 1
ATOM 913 O O . TYR A 1 108 ? 5.070 12.370 -7.337 1.00 88.31 108 TYR A O 1
ATOM 921 N N . VAL A 1 109 ? 4.811 10.335 -8.239 1.00 89.00 109 VAL A N 1
ATOM 922 C CA . VAL A 1 109 ? 5.861 10.524 -9.258 1.00 89.00 109 VAL A CA 1
ATOM 923 C C . VAL A 1 109 ? 5.272 10.684 -10.650 1.00 89.00 109 VAL A C 1
ATOM 925 O O . VAL A 1 109 ? 5.711 11.562 -11.390 1.00 89.00 109 VAL A O 1
ATOM 928 N N . GLN A 1 110 ? 4.285 9.860 -11.005 1.00 86.06 110 GLN A N 1
ATOM 929 C CA . GLN A 1 110 ? 3.601 9.966 -12.299 1.00 86.06 110 GLN A CA 1
ATOM 930 C C . GLN A 1 110 ? 2.451 10.984 -12.275 1.00 86.06 110 GLN A C 1
ATOM 932 O O . GLN A 1 110 ? 1.946 11.341 -13.337 1.00 86.06 110 GLN A O 1
ATOM 937 N N . MET A 1 111 ? 2.077 11.493 -11.093 1.00 84.38 111 MET A N 1
ATOM 938 C CA . MET A 1 111 ? 1.042 12.516 -10.909 1.00 84.38 111 MET A CA 1
ATOM 939 C C . MET A 1 111 ? -0.328 12.098 -11.467 1.00 84.38 111 MET A C 1
ATOM 941 O O . MET A 1 111 ? -1.087 12.935 -11.950 1.00 84.38 111 MET A O 1
ATOM 945 N N . LEU A 1 112 ? -0.665 10.805 -11.389 1.00 80.44 112 LEU A N 1
ATOM 946 C CA . LEU A 1 112 ? -1.918 10.241 -11.918 1.00 80.44 112 LEU A CA 1
ATOM 947 C C . LEU A 1 112 ? -3.064 10.221 -10.887 1.00 80.44 112 LEU A C 1
ATOM 949 O O . LEU A 1 112 ? -3.953 9.377 -10.963 1.00 80.44 112 LEU A O 1
ATOM 953 N N . TRP A 1 113 ? -3.050 11.169 -9.947 1.00 68.25 113 TRP A N 1
ATOM 954 C CA . TRP A 1 113 ? -3.947 11.279 -8.789 1.00 68.25 113 TRP A CA 1
ATOM 955 C C . TRP A 1 113 ? -5.441 11.121 -9.100 1.00 68.25 113 TRP A C 1
ATOM 957 O O . TRP A 1 113 ? -6.160 10.472 -8.352 1.00 68.25 113 TRP A O 1
ATOM 967 N N . GLU A 1 114 ? -5.921 11.684 -10.211 1.00 66.06 114 GLU A N 1
ATOM 968 C CA . GLU A 1 114 ? -7.350 11.647 -10.571 1.00 66.06 114 GLU A CA 1
ATOM 969 C C . GLU A 1 114 ? -7.796 10.320 -11.218 1.00 66.06 114 GLU A C 1
ATOM 971 O O . GLU A 1 114 ? -8.969 10.152 -11.545 1.00 66.06 114 GLU A O 1
ATOM 976 N N . TRP A 1 115 ? -6.862 9.393 -11.456 1.00 61.94 115 TRP A N 1
ATOM 977 C CA . TRP A 1 115 ? -7.067 8.199 -12.286 1.00 61.94 115 TRP A CA 1
ATOM 978 C C . TRP A 1 115 ? -6.872 6.896 -11.510 1.00 61.94 115 TRP A C 1
ATOM 980 O O . TRP A 1 115 ? -6.965 5.823 -12.108 1.00 61.94 115 TRP A O 1
ATOM 990 N N . VAL A 1 116 ? -6.582 6.992 -10.210 1.00 68.00 116 VAL A N 1
ATOM 991 C CA . VAL A 1 116 ? -6.301 5.854 -9.339 1.00 68.00 116 VAL A CA 1
ATOM 992 C C . VAL A 1 116 ? -7.388 5.727 -8.276 1.00 68.00 116 VAL A C 1
ATOM 994 O O . VAL A 1 116 ? -7.624 6.639 -7.490 1.00 68.00 116 VAL A O 1
ATOM 997 N N . ASP A 1 117 ? -8.035 4.566 -8.243 1.00 80.62 117 ASP A N 1
ATOM 998 C CA . ASP A 1 117 ? -8.946 4.160 -7.167 1.00 80.62 117 ASP A CA 1
ATOM 999 C C . ASP A 1 117 ? -8.157 3.705 -5.912 1.00 80.62 117 ASP A C 1
ATOM 1001 O O . ASP A 1 117 ? -8.747 3.390 -4.876 1.00 80.62 117 ASP A O 1
ATOM 1005 N N . LEU A 1 118 ? -6.819 3.668 -6.027 1.00 87.00 118 LEU A N 1
ATOM 1006 C CA . LEU A 1 118 ? -5.837 3.190 -5.057 1.00 87.00 118 LEU A CA 1
ATOM 1007 C C . LEU A 1 118 ? -6.192 1.794 -4.537 1.00 87.00 118 LEU A C 1
ATOM 1009 O O . LEU A 1 118 ? -6.332 1.545 -3.340 1.00 87.00 118 LEU A O 1
ATOM 1013 N N . ASP A 1 119 ? -6.327 0.856 -5.472 1.00 92.00 119 ASP A N 1
ATOM 1014 C CA . ASP A 1 119 ? -6.603 -0.542 -5.164 1.00 92.00 119 ASP A CA 1
ATOM 1015 C C . ASP A 1 119 ? -5.717 -1.528 -5.953 1.00 92.00 119 ASP A C 1
ATOM 1017 O O . ASP A 1 119 ? -4.714 -1.174 -6.575 1.00 92.00 119 ASP A O 1
ATOM 1021 N N . GLU A 1 120 ? -6.083 -2.813 -5.908 1.00 94.62 120 GLU A N 1
ATOM 1022 C CA . GLU A 1 120 ? -5.422 -3.899 -6.641 1.00 94.62 120 GLU A CA 1
ATOM 1023 C C . GLU A 1 120 ? -5.193 -3.578 -8.131 1.00 94.62 120 GLU A C 1
ATOM 1025 O O . GLU A 1 120 ? -4.147 -3.917 -8.692 1.00 94.62 120 GLU A O 1
ATOM 1030 N N . LYS A 1 121 ? -6.169 -2.948 -8.792 1.00 93.94 121 LYS A N 1
ATOM 1031 C CA . LYS A 1 121 ? -6.124 -2.645 -10.224 1.00 93.94 121 LYS A CA 1
ATOM 1032 C C . LYS A 1 121 ? -5.032 -1.624 -10.518 1.00 93.94 121 LYS A C 1
ATOM 1034 O O . LYS A 1 121 ? -4.268 -1.820 -11.463 1.00 93.94 121 LYS A O 1
ATOM 1039 N N . ASP A 1 122 ? -4.917 -0.587 -9.700 1.00 93.62 122 ASP A N 1
ATOM 1040 C CA . ASP A 1 122 ? -3.906 0.454 -9.888 1.00 93.62 122 ASP A CA 1
ATOM 1041 C C . ASP A 1 122 ? -2.502 -0.066 -9.591 1.00 93.62 122 ASP A C 1
ATOM 1043 O O . ASP A 1 122 ? -1.558 0.254 -10.314 1.00 93.62 122 ASP A O 1
ATOM 1047 N N . ILE A 1 123 ? -2.360 -0.956 -8.603 1.00 95.50 123 ILE A N 1
ATOM 1048 C CA . ILE A 1 123 ? -1.092 -1.651 -8.342 1.00 95.50 123 ILE A CA 1
ATOM 1049 C C . ILE A 1 123 ? -0.664 -2.436 -9.588 1.00 95.50 123 ILE A C 1
ATOM 1051 O O . ILE A 1 123 ? 0.493 -2.361 -10.008 1.00 95.50 123 ILE A O 1
ATOM 1055 N N . LYS A 1 124 ? -1.594 -3.148 -10.232 1.00 95.94 124 LYS A N 1
ATOM 1056 C CA . LYS A 1 124 ? -1.311 -3.895 -11.467 1.00 95.94 124 LYS A CA 1
ATOM 1057 C C . LYS A 1 124 ? -0.940 -2.979 -12.633 1.00 95.94 124 LYS A C 1
ATOM 1059 O O . LYS A 1 124 ? -0.013 -3.300 -13.376 1.00 95.94 124 LYS A O 1
ATOM 1064 N N . ILE A 1 125 ? -1.605 -1.831 -12.770 1.00 94.25 125 ILE A N 1
ATOM 1065 C CA . ILE A 1 125 ? -1.251 -0.812 -13.770 1.00 94.25 125 ILE A CA 1
ATOM 1066 C C . ILE A 1 125 ? 0.168 -0.287 -13.517 1.00 94.25 125 ILE A C 1
ATOM 1068 O O . ILE A 1 125 ? 0.970 -0.226 -14.449 1.00 94.25 125 ILE A O 1
ATOM 1072 N N . ALA A 1 126 ? 0.513 0.030 -12.267 1.00 94.31 126 ALA A N 1
ATOM 1073 C CA . ALA A 1 126 ? 1.847 0.499 -11.897 1.00 94.31 126 ALA A CA 1
ATOM 1074 C C . ALA A 1 126 ? 2.929 -0.519 -12.277 1.00 94.31 126 ALA A C 1
ATOM 1076 O O . ALA A 1 126 ? 3.944 -0.153 -12.865 1.00 94.31 126 ALA A O 1
ATOM 1077 N N . ILE A 1 127 ? 2.695 -1.802 -11.985 1.00 96.31 127 ILE A N 1
ATOM 1078 C CA . ILE A 1 127 ? 3.610 -2.898 -12.327 1.00 96.31 127 ILE A CA 1
ATOM 1079 C C . ILE A 1 127 ? 3.797 -2.999 -13.842 1.00 96.31 127 ILE A C 1
ATOM 1081 O O . ILE A 1 127 ? 4.922 -3.153 -14.317 1.00 96.31 127 ILE A O 1
ATOM 1085 N N . GLU A 1 128 ? 2.716 -2.886 -14.615 1.00 95.50 128 GLU A N 1
ATOM 1086 C CA . GLU A 1 128 ? 2.795 -2.909 -16.076 1.00 95.50 128 GLU A CA 1
ATOM 1087 C C . GLU A 1 128 ? 3.629 -1.739 -16.610 1.00 95.50 128 GLU A C 1
ATOM 1089 O O . GLU A 1 128 ? 4.499 -1.924 -17.460 1.00 95.50 128 GLU A O 1
ATOM 1094 N N . LEU A 1 129 ? 3.423 -0.536 -16.072 1.00 92.88 129 LEU A N 1
ATOM 1095 C CA . LEU A 1 129 ? 4.207 0.643 -16.438 1.00 92.88 129 LEU A CA 1
ATOM 1096 C C . LEU A 1 129 ? 5.683 0.488 -16.055 1.00 92.88 129 LEU A C 1
ATOM 1098 O O . LEU A 1 129 ? 6.558 0.783 -16.866 1.00 92.88 129 LEU A O 1
ATOM 1102 N N . GLN A 1 130 ? 5.981 -0.039 -14.867 1.00 94.25 130 GLN A N 1
ATOM 1103 C CA . GLN A 1 130 ? 7.352 -0.324 -14.437 1.00 94.25 130 GLN A CA 1
ATOM 1104 C C . GLN A 1 130 ? 8.035 -1.344 -15.354 1.00 94.25 130 GLN A C 1
ATOM 1106 O O . GLN A 1 130 ? 9.201 -1.168 -15.718 1.00 94.25 130 GLN A O 1
ATOM 1111 N N . PHE A 1 131 ? 7.320 -2.391 -15.767 1.00 95.12 131 PHE A N 1
ATOM 1112 C CA . PHE A 1 131 ? 7.828 -3.384 -16.709 1.00 95.12 131 PHE A CA 1
ATOM 1113 C C . PHE A 1 131 ? 8.103 -2.769 -18.088 1.00 95.12 131 PHE A C 1
ATOM 1115 O O . PHE A 1 131 ? 9.200 -2.929 -18.630 1.00 95.12 131 PHE A O 1
ATOM 1122 N N . ASN A 1 132 ? 7.157 -1.993 -18.621 1.00 92.31 132 ASN A N 1
ATOM 1123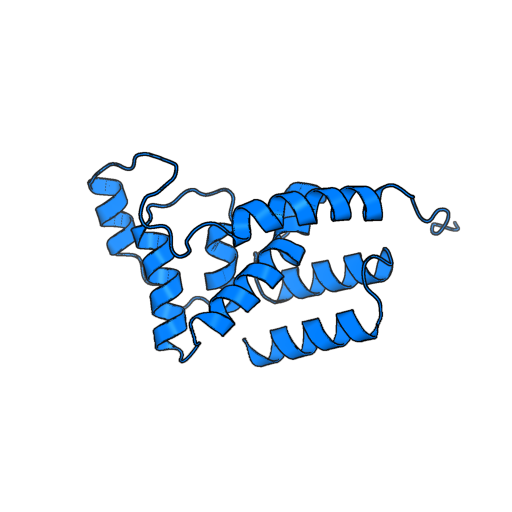 C CA . ASN A 1 132 ? 7.306 -1.302 -19.904 1.00 92.31 132 ASN A CA 1
ATOM 1124 C C . ASN A 1 132 ? 8.474 -0.301 -19.892 1.00 92.31 132 ASN A C 1
ATOM 1126 O O . ASN A 1 132 ? 9.199 -0.174 -20.881 1.00 92.31 132 ASN A O 1
ATOM 1130 N N . SER A 1 133 ? 8.728 0.331 -18.745 1.00 90.06 133 SER A N 1
ATOM 1131 C CA . SER A 1 133 ? 9.878 1.213 -18.511 1.00 90.06 133 SER A CA 1
ATOM 1132 C C . SER A 1 133 ? 11.184 0.466 -18.201 1.00 90.06 133 SER A C 1
ATOM 1134 O O . SER A 1 133 ? 12.218 1.095 -17.981 1.00 90.06 133 SER A O 1
ATOM 1136 N N . SER A 1 134 ? 11.185 -0.875 -18.217 1.00 92.88 134 SER A N 1
ATOM 1137 C CA . SER A 1 134 ? 12.326 -1.728 -17.839 1.00 92.88 134 SER A CA 1
ATOM 1138 C C . SER A 1 134 ? 12.868 -1.483 -16.422 1.00 92.88 134 SER A C 1
ATOM 1140 O O . SER A 1 134 ? 14.043 -1.746 -16.166 1.00 92.88 134 SER A O 1
ATOM 1142 N N . ILE A 1 135 ? 12.037 -0.966 -15.516 1.00 93.38 135 ILE A N 1
ATOM 1143 C CA . ILE A 1 135 ? 12.361 -0.801 -14.091 1.00 93.38 135 ILE A CA 1
ATOM 1144 C C . ILE A 1 135 ? 12.402 -2.170 -13.409 1.00 93.38 135 ILE A C 1
ATOM 1146 O O . ILE A 1 135 ? 13.282 -2.440 -12.594 1.00 93.38 135 ILE A O 1
ATOM 1150 N N . ILE A 1 136 ? 11.466 -3.041 -13.784 1.00 95.31 136 ILE A N 1
ATOM 1151 C CA . ILE A 1 136 ? 11.406 -4.436 -13.353 1.00 95.31 136 ILE A CA 1
ATOM 1152 C C . ILE A 1 136 ? 11.498 -5.369 -14.560 1.00 95.31 136 ILE A C 1
ATOM 1154 O O . ILE A 1 136 ? 11.147 -5.003 -15.684 1.00 95.31 136 ILE A O 1
ATOM 1158 N N . ASN A 1 137 ? 11.967 -6.591 -14.329 1.00 96.56 137 ASN A N 1
ATOM 1159 C CA . ASN A 1 137 ? 11.978 -7.655 -15.328 1.00 96.56 137 ASN A CA 1
ATOM 1160 C C . ASN A 1 137 ? 10.708 -8.527 -15.251 1.00 96.56 137 ASN A C 1
ATOM 1162 O O . ASN A 1 137 ? 9.863 -8.360 -14.373 1.00 96.56 137 ASN A O 1
ATOM 1166 N N . VAL A 1 138 ? 10.580 -9.478 -16.181 1.00 97.38 138 VAL A N 1
ATOM 1167 C CA . VAL A 1 138 ? 9.400 -10.354 -16.282 1.00 97.38 138 VAL A CA 1
ATOM 1168 C C . VAL A 1 138 ? 9.186 -11.238 -15.047 1.00 97.38 138 VAL A C 1
ATOM 1170 O O . VAL A 1 138 ? 8.045 -11.439 -14.642 1.00 97.38 138 VAL A O 1
ATOM 1173 N N . ASN A 1 139 ? 10.257 -11.717 -14.409 1.00 97.75 139 ASN A N 1
ATOM 1174 C CA . ASN A 1 139 ? 10.142 -12.557 -13.214 1.00 97.75 139 ASN A CA 1
ATOM 1175 C C . ASN A 1 139 ? 9.610 -11.734 -12.038 1.00 97.75 139 ASN A C 1
ATOM 1177 O O . ASN A 1 139 ? 8.646 -12.136 -11.402 1.00 97.75 139 ASN A O 1
ATOM 1181 N N . GLN A 1 140 ? 10.168 -10.538 -11.824 1.00 97.69 140 GLN A N 1
ATOM 1182 C CA . GLN A 1 140 ? 9.703 -9.607 -10.791 1.00 97.69 140 GLN A CA 1
ATOM 1183 C C . GLN A 1 140 ? 8.243 -9.200 -11.006 1.00 97.69 140 GLN A C 1
ATOM 1185 O O . GLN A 1 140 ? 7.473 -9.148 -10.052 1.00 97.69 140 GLN A O 1
ATOM 1190 N N . LYS A 1 141 ? 7.847 -8.938 -12.258 1.00 97.75 141 LYS A N 1
ATOM 1191 C CA . LYS A 1 141 ? 6.449 -8.668 -12.610 1.00 97.75 141 LYS A CA 1
ATOM 1192 C C . LYS A 1 141 ? 5.544 -9.822 -12.178 1.00 97.75 141 LYS A C 1
ATOM 1194 O O . LYS A 1 141 ? 4.567 -9.578 -11.480 1.00 97.75 141 LYS A O 1
ATOM 1199 N N . ASN A 1 142 ? 5.871 -11.055 -12.561 1.00 98.00 142 ASN A N 1
ATOM 1200 C CA . ASN A 1 142 ? 5.049 -12.220 -12.232 1.00 98.00 142 ASN A CA 1
ATOM 1201 C C . ASN A 1 142 ? 4.978 -12.458 -10.717 1.00 98.00 142 ASN A C 1
ATOM 1203 O O . ASN A 1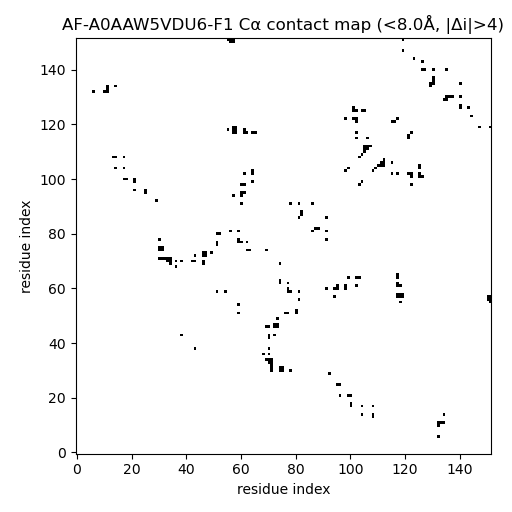 142 ? 3.885 -12.611 -10.188 1.00 98.00 142 ASN A O 1
ATOM 1207 N N . GLU A 1 143 ? 6.106 -12.377 -10.006 1.00 97.81 143 GLU A N 1
ATOM 1208 C CA . GLU A 1 143 ? 6.147 -12.509 -8.542 1.00 97.81 143 GLU A CA 1
ATOM 1209 C C . GLU A 1 143 ? 5.255 -11.477 -7.834 1.00 97.81 143 GLU A C 1
ATOM 1211 O O . GLU A 1 143 ? 4.562 -11.806 -6.869 1.00 97.81 143 GLU A O 1
ATOM 1216 N N . LEU A 1 144 ? 5.256 -10.226 -8.307 1.00 97.81 144 LEU A N 1
ATOM 1217 C CA . LEU A 1 144 ? 4.395 -9.179 -7.760 1.00 97.81 144 LEU A CA 1
ATOM 1218 C C . LEU A 1 144 ? 2.917 -9.456 -8.053 1.00 97.81 144 LEU A C 1
ATOM 1220 O O . LEU A 1 144 ? 2.093 -9.323 -7.152 1.00 97.81 144 LEU A O 1
ATOM 1224 N N . LEU A 1 145 ? 2.580 -9.856 -9.282 1.00 97.81 145 LEU A N 1
ATOM 1225 C CA . LEU A 1 145 ? 1.203 -10.175 -9.669 1.00 97.81 145 LEU A CA 1
ATOM 1226 C C . LEU A 1 145 ? 0.648 -11.365 -8.876 1.00 97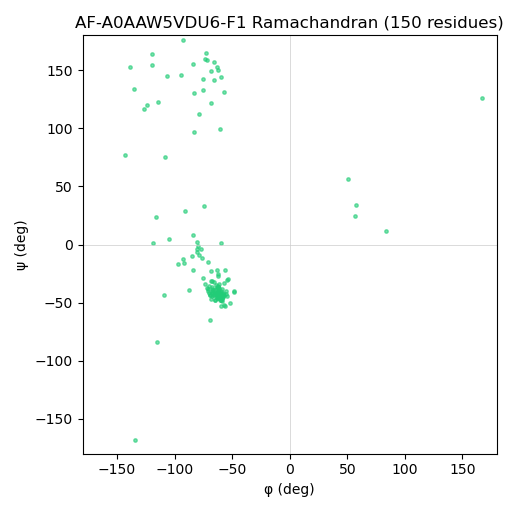.81 145 LEU A C 1
ATOM 1228 O O . LEU A 1 145 ? -0.453 -11.261 -8.334 1.00 97.81 145 LEU A O 1
ATOM 1232 N N . ASP A 1 146 ? 1.431 -12.433 -8.723 1.00 97.75 146 ASP A N 1
ATOM 1233 C CA . ASP A 1 146 ? 1.064 -13.605 -7.923 1.00 97.75 146 ASP A CA 1
ATOM 1234 C C . ASP A 1 146 ? 0.839 -13.221 -6.454 1.00 97.75 146 ASP A C 1
ATOM 1236 O O . ASP A 1 146 ? -0.132 -13.645 -5.821 1.00 97.75 146 ASP A O 1
ATOM 1240 N N . PHE A 1 147 ? 1.707 -12.364 -5.901 1.00 97.56 147 PHE A N 1
ATOM 1241 C CA . PHE A 1 147 ? 1.556 -11.874 -4.534 1.00 97.56 147 PHE A CA 1
ATOM 1242 C C . PHE A 1 147 ? 0.277 -11.048 -4.356 1.00 97.56 147 PHE A C 1
ATOM 1244 O O . PHE A 1 147 ? -0.429 -11.217 -3.359 1.00 97.56 147 PHE A O 1
ATOM 1251 N N . ILE A 1 148 ? -0.032 -10.169 -5.314 1.00 96.50 148 ILE A N 1
ATOM 1252 C CA . ILE A 1 148 ? -1.257 -9.360 -5.312 1.00 96.50 148 ILE A CA 1
ATOM 1253 C C . ILE A 1 148 ? -2.488 -10.253 -5.341 1.00 96.50 148 ILE A C 1
ATOM 1255 O O . ILE A 1 148 ? -3.409 -10.046 -4.546 1.00 96.50 148 ILE A O 1
ATOM 1259 N N . ASP A 1 149 ? -2.474 -11.269 -6.202 1.00 95.75 149 ASP A N 1
ATOM 1260 C CA . ASP A 1 149 ? -3.596 -12.179 -6.369 1.00 95.75 149 ASP A CA 1
ATOM 1261 C C . ASP A 1 149 ? -3.847 -13.057 -5.135 1.00 95.75 149 ASP A C 1
ATOM 1263 O O . ASP A 1 149 ? -4.999 -13.357 -4.820 1.00 95.75 149 ASP A O 1
ATOM 1267 N N . LEU A 1 150 ? -2.796 -13.400 -4.389 1.00 96.25 150 LEU A N 1
ATOM 1268 C CA . LEU A 1 150 ? -2.899 -14.112 -3.113 1.00 96.25 150 LEU A CA 1
ATOM 1269 C C . LEU A 1 150 ? -3.538 -13.260 -1.993 1.00 96.25 150 LEU A C 1
ATOM 1271 O O . LEU A 1 150 ? -4.064 -13.804 -1.019 1.00 96.25 150 LEU A O 1
ATOM 1275 N N . HIS A 1 151 ? -3.497 -11.929 -2.104 1.00 95.12 151 HIS A N 1
ATOM 1276 C CA . HIS A 1 151 ? -3.878 -10.999 -1.032 1.00 95.12 151 HIS A CA 1
ATOM 1277 C C . HIS A 1 151 ? -5.090 -10.113 -1.352 1.00 95.12 151 HIS A C 1
ATOM 1279 O O . HIS A 1 151 ? -5.229 -9.053 -0.743 1.00 95.12 151 HIS A O 1
ATOM 1285 N N . LYS A 1 152 ? -5.968 -10.536 -2.267 1.00 85.94 152 LYS A N 1
ATOM 1286 C CA . LYS A 1 152 ? -7.223 -9.824 -2.583 1.00 85.94 152 LYS A CA 1
ATOM 1287 C C . LYS A 1 152 ? -8.115 -9.617 -1.360 1.00 85.94 152 LYS A C 1
ATOM 1289 O O . LYS A 1 152 ? -8.108 -10.496 -0.468 1.00 85.94 152 LYS A O 1
#

Secondary structure (DSSP, 8-state):
--------HHHHHHHHHHHHHHHHHHTS-SS-SS-SS---HHHHHHHHH---TTS-HHHHHHTTTSS----HHHHHHHHHHHHHTT--HHHHHHHHHHHIIIIIHHHHTT--GGG--SSHHHHHHHHHHHHHTTSS-HHHHHHHHHHHHHT-

Organism: NCBI:txid2023178

Sequence (152 aa):
MNLFKKKEPDELAKYSKWIKICEELINKEYPPLTSSINFTNLEIERDSKLNFSKLKNWQLICEEILDTEHSHIYYQKCFNELLNRGKSKDEILKMRKIAWLTVGWLNYVQMLWEWVDLDEKDIKIAIELQFNSSIINVNQKNELLDFIDLHK

Foldseek 3Di:
DPPDPDLPPVPLVLLVVLVVVLVVVLPADPLHPWFPDDDDPVQVVVLLPDDCLPPALQLLLCPVLDPDGGTSNNRVVSVVSCVVVVDDPVLSSVSNSLLCSFVVCCVPPVVCNVPDPRGLVRSLVRLVVCCVSVVDDPVVSVVSNVSSVVRD

Radius of gyration: 16.68 Å; Cα contacts (8 Å, |Δi|>4): 133; chains: 1; bounding box: 34×32×57 Å

Solvent-accessible surface area (backbone atoms only — not comparable to full-atom values): 8901 Å² total; per-residue (Å²): 134,86,86,85,80,72,90,60,82,54,61,57,51,53,49,56,52,48,51,56,54,42,52,60,62,64,72,46,73,76,62,41,93,62,45,99,61,92,72,53,72,68,56,48,52,52,44,68,68,63,82,63,90,84,55,51,54,41,35,47,55,32,54,82,68,47,101,58,92,64,51,27,63,38,48,41,49,39,53,48,52,43,42,76,71,69,45,49,72,68,53,51,54,51,52,40,51,49,40,49,72,20,38,37,37,37,37,77,71,67,64,43,61,94,77,50,89,48,30,65,68,39,35,52,50,31,48,51,52,33,39,76,67,63,69,41,54,74,67,59,48,50,56,51,51,54,51,51,67,76,50,96